Protein AF-A0A8K2A710-F1 (afdb_monomer)

Mean predicted aligned error: 10.21 Å

InterPro domains:
  IPR002104 Integrase, catalytic domain [PS51898] (20-68)
  IPR011010 DNA breaking-rejoining enzyme, catalytic core [SSF56349] (27-67)

Structure (mmCIF, N/CA/C/O backbone):
data_AF-A0A8K2A710-F1
#
_entry.id   AF-A0A8K2A710-F1
#
loop_
_atom_site.group_PDB
_atom_site.id
_atom_site.type_symbol
_atom_site.label_atom_id
_atom_site.label_alt_id
_atom_site.label_comp_id
_atom_site.label_asym_id
_atom_site.label_entity_id
_atom_site.label_seq_id
_atom_site.pdbx_PDB_ins_code
_atom_site.Cartn_x
_atom_site.Cartn_y
_atom_site.Cartn_z
_atom_site.occupancy
_atom_site.B_iso_or_equiv
_atom_site.auth_seq_id
_atom_site.auth_comp_id
_atom_site.auth_asym_id
_atom_site.auth_atom_id
_atom_site.pdbx_PDB_model_num
ATOM 1 N N . MET A 1 1 ? 54.806 -1.802 11.362 1.00 41.34 1 MET A N 1
ATOM 2 C CA . MET A 1 1 ? 53.823 -1.591 10.278 1.00 41.34 1 MET A CA 1
ATOM 3 C C . MET A 1 1 ? 52.626 -2.480 10.583 1.00 41.34 1 MET A C 1
ATOM 5 O O . MET A 1 1 ? 52.670 -3.658 10.272 1.00 41.34 1 MET A O 1
ATOM 9 N N . MET A 1 2 ? 51.640 -1.973 11.330 1.00 34.16 2 MET A N 1
ATOM 10 C CA . MET A 1 2 ? 50.429 -2.731 11.671 1.00 34.16 2 MET A CA 1
ATOM 11 C C . MET A 1 2 ? 49.467 -2.659 10.483 1.00 34.16 2 MET A C 1
ATOM 13 O O . MET A 1 2 ? 49.027 -1.569 10.122 1.00 34.16 2 MET A O 1
ATOM 17 N N . THR A 1 3 ? 49.182 -3.797 9.858 1.00 47.50 3 THR A N 1
ATOM 18 C CA . THR A 1 3 ? 48.085 -3.947 8.901 1.00 47.50 3 THR A CA 1
ATOM 19 C C . THR A 1 3 ? 46.778 -3.960 9.683 1.00 47.50 3 THR A C 1
ATOM 21 O O . THR A 1 3 ? 46.558 -4.810 10.542 1.00 47.50 3 THR A O 1
ATOM 24 N N . VAL A 1 4 ? 45.937 -2.960 9.436 1.00 57.59 4 VAL A N 1
ATOM 25 C CA . VAL A 1 4 ? 44.587 -2.889 9.991 1.00 57.59 4 VAL A CA 1
ATOM 26 C C . VAL A 1 4 ? 43.706 -3.786 9.124 1.00 57.59 4 VAL A C 1
ATOM 28 O O . VAL A 1 4 ? 43.186 -3.343 8.103 1.00 57.59 4 VAL A O 1
ATOM 31 N N . ASP A 1 5 ? 43.575 -5.056 9.500 1.00 53.47 5 ASP A N 1
ATOM 32 C CA . ASP A 1 5 ? 42.573 -5.955 8.923 1.00 53.47 5 ASP A CA 1
ATOM 33 C C . ASP A 1 5 ? 41.198 -5.549 9.465 1.00 53.47 5 ASP A C 1
ATOM 35 O O . ASP A 1 5 ? 40.733 -6.030 10.499 1.00 53.47 5 ASP A O 1
ATOM 39 N N . ALA A 1 6 ? 40.553 -4.592 8.798 1.00 60.53 6 ALA A N 1
ATOM 40 C CA . ALA A 1 6 ? 39.154 -4.287 9.056 1.00 60.53 6 ALA A CA 1
ATOM 41 C C . ALA A 1 6 ? 38.306 -5.478 8.574 1.00 60.53 6 ALA A C 1
ATOM 43 O O . ALA A 1 6 ? 38.357 -5.803 7.383 1.00 60.53 6 ALA A O 1
ATOM 44 N N . PRO A 1 7 ? 37.505 -6.144 9.429 1.00 53.28 7 PRO A N 1
ATOM 45 C CA . PRO A 1 7 ? 36.558 -7.118 8.927 1.00 53.28 7 PRO A CA 1
ATOM 46 C C . PRO A 1 7 ? 35.484 -6.351 8.159 1.00 53.28 7 PRO A C 1
ATOM 48 O O . PRO A 1 7 ? 34.630 -5.686 8.745 1.00 53.28 7 PRO A O 1
ATOM 51 N N . THR A 1 8 ? 35.509 -6.455 6.833 1.00 61.25 8 THR A N 1
ATOM 52 C CA . THR A 1 8 ? 34.392 -6.081 5.961 1.00 61.25 8 THR A CA 1
ATOM 53 C C . THR A 1 8 ? 33.242 -7.063 6.203 1.00 61.25 8 THR A C 1
ATOM 55 O O . THR A 1 8 ? 32.875 -7.847 5.331 1.00 61.25 8 THR A O 1
ATOM 58 N N . SER A 1 9 ? 32.671 -7.085 7.411 1.00 60.19 9 SER A N 1
ATOM 59 C CA . SER A 1 9 ? 31.374 -7.712 7.616 1.00 60.19 9 SER A CA 1
ATOM 60 C C . SER A 1 9 ? 30.364 -6.770 6.979 1.00 60.19 9 SER A C 1
ATOM 62 O O . SER A 1 9 ? 29.971 -5.763 7.570 1.00 60.19 9 SER A O 1
ATOM 64 N N . LEU A 1 10 ? 30.013 -7.041 5.723 1.00 65.88 10 LEU A N 1
ATOM 65 C CA . LEU A 1 10 ? 28.908 -6.370 5.051 1.00 65.88 10 LEU A CA 1
ATOM 66 C C . LEU A 1 10 ? 27.723 -6.365 6.020 1.00 65.88 10 LEU A C 1
ATOM 68 O O . LEU A 1 10 ? 27.389 -7.422 6.558 1.00 65.88 10 LEU A O 1
ATOM 72 N N . LEU A 1 11 ? 27.135 -5.192 6.273 1.00 73.12 11 LEU A N 1
ATOM 73 C CA . LEU A 1 11 ? 25.908 -5.047 7.056 1.00 73.12 11 LEU A CA 1
ATOM 74 C C . LEU A 1 11 ? 24.834 -5.937 6.420 1.00 73.12 11 LEU A C 1
ATOM 76 O O . LEU A 1 11 ? 24.144 -5.545 5.479 1.00 73.12 11 LEU A O 1
ATOM 80 N N . LYS A 1 12 ? 24.749 -7.183 6.884 1.00 78.12 12 LYS A N 1
ATOM 81 C CA . LYS A 1 12 ? 23.792 -8.162 6.396 1.00 78.12 12 LYS A CA 1
ATOM 82 C C . LYS A 1 12 ? 22.456 -7.757 6.987 1.00 78.12 12 LYS A C 1
ATOM 84 O O . LYS A 1 12 ? 22.330 -7.664 8.206 1.00 78.12 12 LYS A O 1
ATOM 89 N N . ARG A 1 13 ? 21.469 -7.489 6.129 1.00 80.81 13 ARG A N 1
ATOM 90 C CA . ARG A 1 13 ? 20.099 -7.239 6.582 1.00 80.81 13 ARG A CA 1
ATOM 91 C C . ARG A 1 13 ? 19.684 -8.412 7.489 1.00 80.81 13 ARG A C 1
ATOM 93 O O . ARG A 1 13 ? 19.733 -9.547 7.007 1.00 80.81 13 ARG A O 1
ATOM 100 N N . PRO A 1 14 ? 19.319 -8.163 8.761 1.00 82.12 14 PRO A N 1
ATOM 101 C CA . PRO A 1 14 ? 18.879 -9.223 9.657 1.00 82.12 14 PRO A CA 1
ATOM 102 C C . PRO A 1 14 ? 17.601 -9.863 9.118 1.00 82.12 14 PRO A C 1
A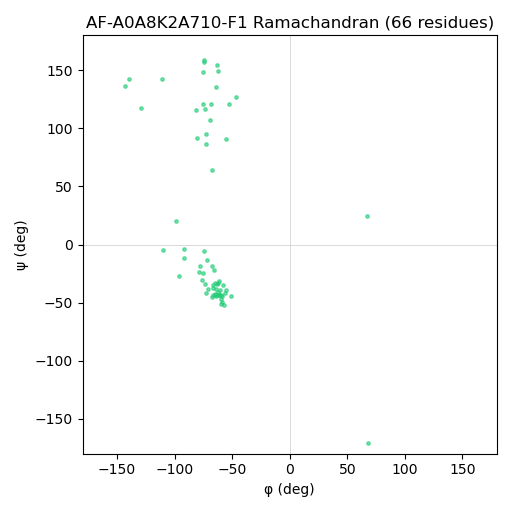TOM 104 O O . PRO A 1 14 ? 16.853 -9.245 8.344 1.00 82.12 14 PRO A O 1
ATOM 107 N N . ASN A 1 15 ? 17.368 -11.119 9.489 1.00 80.25 15 ASN A N 1
ATOM 108 C CA . ASN A 1 15 ? 16.189 -11.836 9.016 1.00 80.25 15 ASN A CA 1
ATOM 109 C C . ASN A 1 15 ? 14.918 -11.139 9.513 1.00 80.25 15 ASN A C 1
ATOM 111 O O . ASN A 1 15 ? 14.893 -10.538 10.585 1.00 80.25 15 ASN A O 1
ATOM 115 N N . ASN A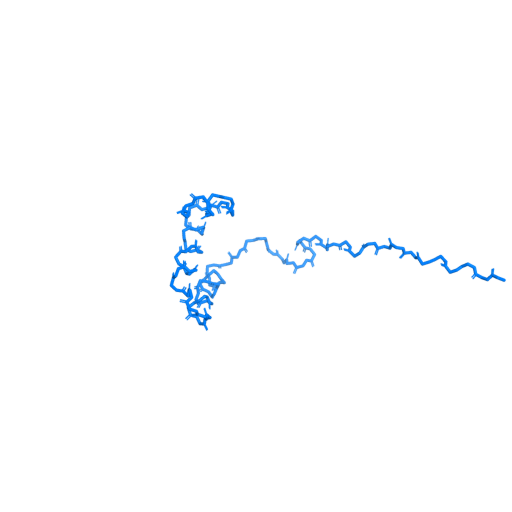 1 16 ? 13.831 -11.225 8.745 1.00 80.06 16 ASN A N 1
ATOM 116 C CA . ASN A 1 16 ? 12.587 -10.543 9.107 1.00 80.06 16 ASN A CA 1
ATOM 117 C C . ASN A 1 16 ? 12.022 -11.039 10.455 1.00 80.06 16 ASN A C 1
ATOM 119 O O . ASN A 1 16 ? 11.495 -10.232 11.212 1.00 80.0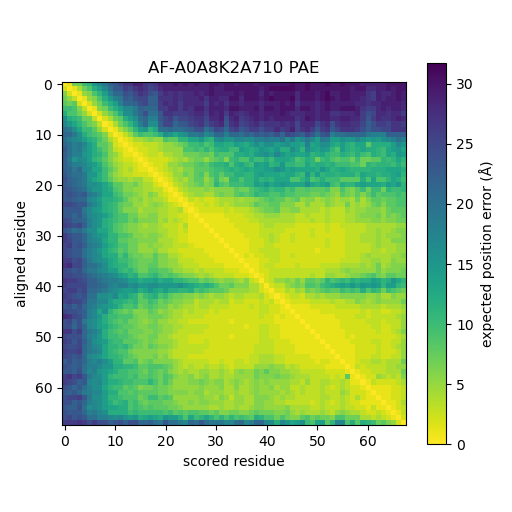6 16 ASN A O 1
ATOM 123 N N . ILE A 1 17 ? 12.246 -12.315 10.793 1.00 81.31 17 ILE A N 1
ATOM 124 C CA . ILE A 1 17 ? 11.903 -12.934 12.087 1.00 81.31 17 ILE A CA 1
ATOM 125 C C . ILE A 1 17 ? 12.658 -12.291 13.263 1.00 81.31 17 ILE A C 1
ATOM 127 O O . ILE A 1 17 ? 12.123 -12.188 14.362 1.00 81.31 17 ILE A O 1
ATOM 131 N N . GLU A 1 18 ? 13.890 -11.828 13.045 1.00 82.88 18 GLU A N 1
ATOM 132 C CA . GLU A 1 18 ? 14.687 -11.145 14.077 1.00 82.88 18 GLU A CA 1
ATOM 133 C C . GLU A 1 18 ? 14.192 -9.707 14.310 1.00 82.88 18 GLU A C 1
ATOM 135 O O . GLU A 1 18 ? 14.386 -9.144 15.384 1.00 82.88 18 GLU A O 1
ATOM 140 N N . LEU A 1 19 ? 13.543 -9.112 13.302 1.00 83.56 19 LEU A N 1
ATOM 141 C CA . LEU A 1 19 ? 13.047 -7.734 13.321 1.00 83.56 19 LEU A CA 1
ATOM 142 C C . LEU A 1 19 ? 11.569 -7.620 13.705 1.00 83.56 19 LEU A C 1
ATOM 144 O O . LEU A 1 19 ? 11.133 -6.564 14.165 1.00 83.56 19 LEU A O 1
ATOM 148 N N . ARG A 1 20 ? 10.771 -8.659 13.449 1.00 78.69 20 ARG A N 1
ATOM 149 C CA . ARG A 1 20 ? 9.323 -8.658 13.652 1.00 78.69 20 ARG A CA 1
ATOM 150 C C . ARG A 1 20 ? 8.853 -10.013 14.147 1.00 78.69 20 ARG A C 1
ATOM 152 O O . ARG A 1 20 ? 9.179 -11.045 13.575 1.00 78.69 20 ARG A O 1
ATOM 159 N N . SER A 1 21 ? 7.970 -9.994 15.142 1.00 82.12 21 SER A N 1
ATOM 160 C CA . SER A 1 21 ? 7.311 -11.204 15.645 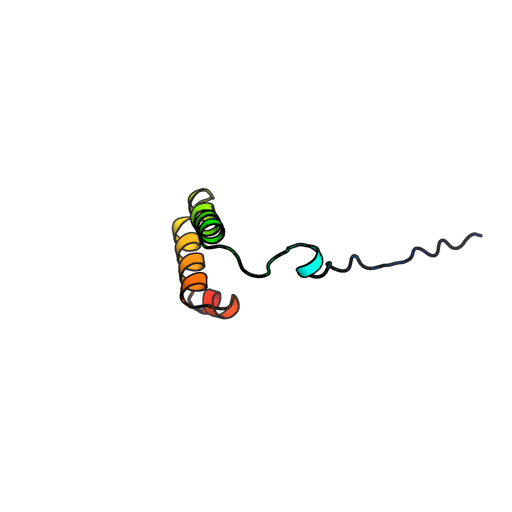1.00 82.12 21 SER A CA 1
ATOM 161 C C . SER A 1 21 ? 6.349 -11.840 14.630 1.00 82.12 21 SER A C 1
ATOM 163 O O . SER A 1 21 ? 5.962 -12.991 14.807 1.00 82.12 21 SER A O 1
ATOM 165 N N . ARG A 1 22 ? 5.918 -11.094 13.599 1.00 83.56 22 ARG A N 1
ATOM 166 C CA . ARG A 1 22 ? 4.961 -11.529 12.568 1.00 83.56 22 ARG A CA 1
ATOM 167 C C . ARG A 1 22 ? 5.393 -11.025 11.193 1.00 83.56 22 ARG A C 1
ATOM 169 O O . ARG A 1 22 ? 5.857 -9.892 11.071 1.00 83.56 22 ARG A O 1
ATOM 176 N N . GLU A 1 23 ? 5.188 -11.840 10.162 1.00 82.31 23 GLU A N 1
ATOM 177 C CA . GLU A 1 23 ? 5.525 -11.476 8.775 1.00 82.31 23 GLU A CA 1
ATOM 178 C C . GLU A 1 23 ? 4.367 -10.834 8.006 1.00 82.31 23 GLU A C 1
ATOM 180 O O . GLU A 1 23 ? 4.580 -10.259 6.941 1.00 82.31 23 GLU A O 1
ATOM 185 N N . TYR A 1 24 ? 3.156 -10.898 8.558 1.00 82.81 24 TYR A N 1
ATOM 186 C CA . TYR A 1 24 ? 1.960 -10.298 7.985 1.00 82.81 24 TYR A CA 1
ATOM 187 C C . TYR A 1 24 ? 1.482 -9.110 8.834 1.00 82.81 24 TYR A C 1
ATOM 189 O O . TYR A 1 24 ? 1.562 -9.160 10.068 1.00 82.81 24 TYR A O 1
ATOM 197 N N . PRO A 1 25 ? 0.981 -8.045 8.188 1.00 82.12 25 PRO A N 1
ATOM 198 C CA . PRO A 1 25 ? 0.372 -6.920 8.881 1.00 82.12 25 PRO A CA 1
ATOM 199 C C . PRO A 1 25 ? -1.031 -7.280 9.391 1.00 82.12 25 PRO A C 1
ATOM 201 O O . PRO A 1 25 ? -1.752 -8.068 8.775 1.00 82.12 25 PRO A O 1
ATOM 204 N N . LEU A 1 26 ? -1.429 -6.688 10.515 1.00 90.12 26 LEU A N 1
ATOM 205 C CA . LEU A 1 26 ? -2.810 -6.723 10.998 1.00 90.12 26 LEU A CA 1
ATOM 206 C C . LEU A 1 26 ? -3.707 -5.789 10.172 1.00 90.12 26 LEU A 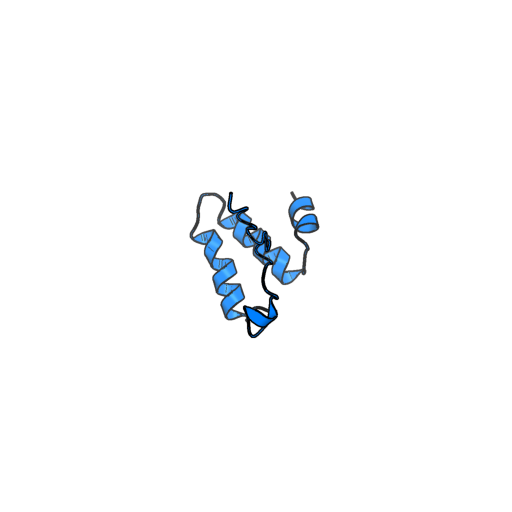C 1
ATOM 208 O O . LEU A 1 26 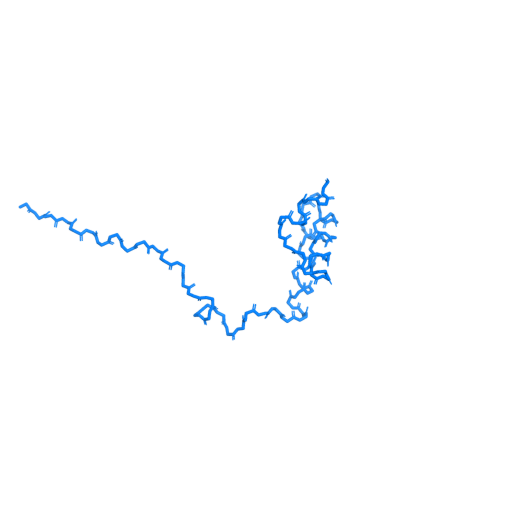? -3.207 -4.807 9.623 1.00 90.12 26 LEU A O 1
ATOM 212 N N . PRO A 1 27 ? -5.032 -6.025 10.142 1.00 88.06 27 PRO A N 1
ATOM 213 C CA . PRO A 1 27 ? -5.973 -5.151 9.438 1.00 88.06 27 PRO A CA 1
ATOM 214 C C . PRO A 1 27 ? -5.814 -3.668 9.809 1.00 88.06 27 PRO A C 1
ATOM 216 O O . PRO A 1 27 ? -5.696 -2.829 8.923 1.00 88.06 27 PRO A O 1
ATOM 219 N N . ASP A 1 28 ? -5.670 -3.359 11.100 1.00 92.19 28 ASP A N 1
ATOM 220 C CA . ASP A 1 28 ? -5.492 -1.981 11.578 1.00 92.19 28 ASP A CA 1
ATOM 221 C C . ASP A 1 28 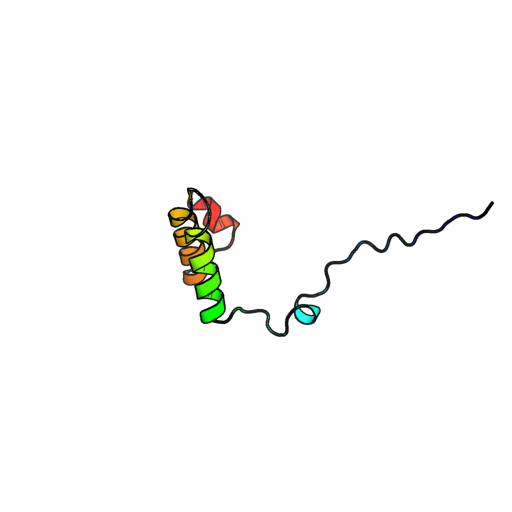? -4.171 -1.347 11.103 1.00 92.19 28 ASP A C 1
ATOM 223 O O . ASP A 1 28 ? -4.093 -0.142 10.856 1.00 92.19 28 ASP A O 1
ATOM 227 N N . GLU A 1 29 ? -3.111 -2.150 10.968 1.00 91.00 29 GLU A N 1
ATOM 228 C CA . GLU A 1 29 ? -1.813 -1.696 10.453 1.00 91.00 29 GLU A CA 1
ATOM 229 C C . GLU A 1 29 ? -1.904 -1.415 8.947 1.00 91.00 29 GLU A C 1
ATOM 231 O O . GLU A 1 29 ? -1.341 -0.430 8.462 1.00 91.00 29 GLU A O 1
ATOM 236 N N . VAL A 1 30 ? -2.656 -2.241 8.211 1.00 92.06 30 VAL A N 1
ATOM 237 C CA . VAL A 1 30 ? -2.950 -2.018 6.789 1.00 92.06 30 VAL A CA 1
ATOM 238 C C . VAL A 1 30 ? -3.779 -0.752 6.605 1.00 92.06 30 VAL A C 1
ATOM 240 O O . VAL A 1 30 ? -3.468 0.052 5.727 1.00 92.06 30 VAL A O 1
ATOM 243 N N . ASP A 1 31 ? -4.781 -0.516 7.449 1.00 92.19 31 ASP A N 1
ATOM 244 C CA . ASP A 1 31 ? -5.586 0.702 7.386 1.00 92.19 31 ASP A CA 1
ATOM 245 C C . ASP A 1 31 ? -4.728 1.950 7.608 1.00 92.19 31 ASP A C 1
ATO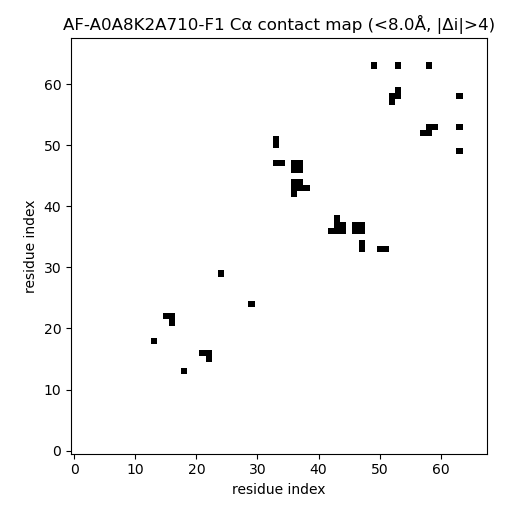M 247 O O . ASP A 1 31 ? -4.828 2.920 6.853 1.00 92.19 31 ASP A O 1
ATOM 251 N N . GLN A 1 32 ? -3.815 1.922 8.579 1.00 92.06 32 GLN A N 1
ATOM 252 C CA . GLN A 1 32 ? -2.866 3.017 8.791 1.00 92.06 32 GLN A CA 1
ATOM 253 C C . GLN A 1 32 ? -1.954 3.237 7.577 1.00 92.06 32 GLN A C 1
ATOM 255 O O . GLN A 1 32 ? -1.762 4.384 7.156 1.00 92.06 32 GLN A O 1
ATOM 260 N N . LEU A 1 33 ? -1.440 2.155 6.982 1.00 91.69 33 LEU A N 1
ATOM 261 C CA . LEU A 1 33 ? -0.623 2.202 5.768 1.00 91.69 33 LEU A CA 1
ATOM 262 C C . LEU A 1 33 ? -1.398 2.829 4.600 1.00 91.69 33 LEU A C 1
ATOM 264 O O . LEU A 1 33 ? -0.872 3.687 3.893 1.00 91.69 33 LEU A O 1
ATOM 268 N N . LEU A 1 34 ? -2.665 2.449 4.428 1.00 92.56 34 LEU A N 1
ATOM 269 C CA . LEU A 1 34 ? -3.545 2.975 3.392 1.00 92.56 34 LEU A CA 1
ATOM 270 C C . LEU A 1 34 ? -3.864 4.462 3.608 1.00 92.56 34 LEU A C 1
ATOM 272 O O . LEU A 1 34 ? -3.962 5.214 2.645 1.00 92.56 34 LEU A O 1
ATOM 276 N N . GLN A 1 35 ? -3.994 4.952 4.840 1.00 93.19 35 GLN A N 1
ATOM 277 C CA . GLN A 1 35 ? -4.265 6.381 5.058 1.00 93.19 35 GLN A CA 1
ATOM 278 C C . GLN A 1 35 ? -3.022 7.274 4.912 1.00 93.19 35 GLN A C 1
ATOM 280 O O . GLN A 1 35 ? -3.170 8.482 4.713 1.00 93.19 35 GLN A O 1
ATOM 285 N N . ALA A 1 36 ? -1.807 6.723 4.991 1.00 93.25 36 ALA A N 1
ATOM 286 C CA . ALA A 1 36 ? -0.573 7.507 4.919 1.00 93.25 36 ALA A CA 1
ATOM 287 C C . ALA A 1 36 ? -0.416 8.304 3.600 1.00 93.25 36 ALA A C 1
ATOM 289 O O . ALA A 1 36 ? -0.170 9.511 3.681 1.00 93.25 36 ALA A O 1
ATOM 290 N N . PRO A 1 37 ? -0.647 7.729 2.398 1.00 91.88 37 PRO A N 1
ATOM 291 C CA . PRO A 1 37 ? -0.581 8.472 1.141 1.00 91.88 37 PRO A CA 1
ATOM 292 C C . PRO A 1 37 ? -1.524 9.670 1.071 1.00 91.88 37 PRO A C 1
ATOM 294 O O . PRO A 1 37 ? -1.168 10.694 0.500 1.00 91.88 37 PRO A O 1
ATOM 297 N N . LYS A 1 38 ? -2.713 9.589 1.681 1.00 87.31 38 LYS A N 1
ATOM 298 C CA . LYS A 1 38 ? -3.673 10.706 1.672 1.00 87.31 38 LYS A CA 1
ATOM 299 C C . LYS A 1 38 ? -3.162 11.932 2.428 1.00 87.31 38 LYS A C 1
ATOM 301 O O . LYS A 1 38 ? -3.639 13.034 2.184 1.00 87.31 38 LYS A O 1
ATOM 306 N N . LYS A 1 39 ? -2.204 11.740 3.337 1.00 87.81 39 LYS A N 1
ATOM 307 C CA . LYS A 1 39 ? -1.572 12.802 4.128 1.00 87.81 39 LYS A CA 1
ATOM 308 C C . LYS A 1 39 ? -0.304 13.356 3.466 1.00 87.81 39 LYS A C 1
ATOM 310 O O . LYS A 1 39 ? 0.287 14.288 4.004 1.00 87.81 39 LYS A O 1
ATOM 315 N N . MET A 1 40 ? 0.129 12.797 2.331 1.00 80.81 40 MET A N 1
ATOM 316 C CA . MET A 1 40 ? 1.417 13.106 1.705 1.00 80.81 40 MET A CA 1
ATOM 317 C C . MET A 1 40 ? 1.285 13.467 0.218 1.00 80.81 40 MET A C 1
ATOM 319 O O . MET A 1 40 ? 0.957 12.632 -0.623 1.00 80.81 40 MET A O 1
ATOM 323 N N . GLY A 1 41 ? 1.658 14.707 -0.112 1.00 78.50 41 GLY A N 1
ATOM 324 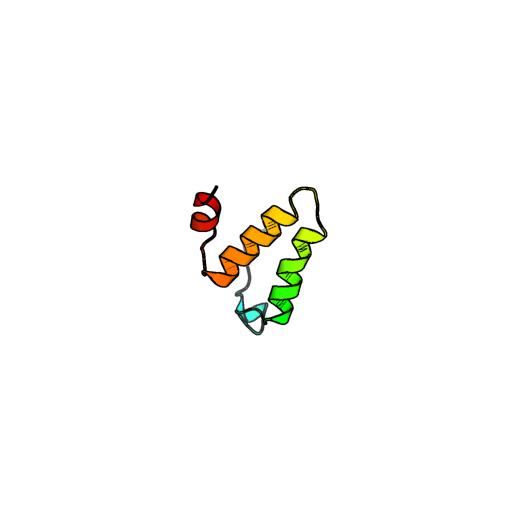C CA . GLY A 1 41 ? 1.940 15.155 -1.480 1.00 78.50 41 GLY A CA 1
ATOM 325 C C . GLY A 1 41 ? 0.740 15.223 -2.433 1.00 78.50 41 GLY A C 1
ATOM 326 O O . GLY A 1 41 ? -0.418 15.109 -2.044 1.00 78.50 41 GLY A O 1
ATOM 327 N N . TRP A 1 42 ? 1.039 15.438 -3.718 1.00 85.00 42 TRP A N 1
ATOM 328 C CA . TRP A 1 42 ? 0.036 15.658 -4.772 1.00 85.00 42 TRP A CA 1
ATOM 329 C C . TRP A 1 42 ? -0.631 14.373 -5.280 1.00 85.00 42 TRP A C 1
ATOM 331 O O . TRP A 1 42 ? -1.755 14.412 -5.769 1.00 85.00 42 TRP A O 1
ATOM 341 N N . TYR A 1 43 ? 0.024 13.219 -5.130 1.00 89.06 43 TYR A N 1
ATOM 342 C CA . TYR A 1 43 ? -0.457 11.935 -5.658 1.00 89.06 43 TYR A CA 1
ATOM 343 C C . TYR A 1 43 ? -1.170 11.066 -4.615 1.00 89.06 43 TYR A C 1
ATOM 345 O O . TYR A 1 43 ? -1.297 9.858 -4.808 1.00 89.06 43 TYR A O 1
ATOM 353 N N . GLY A 1 44 ? -1.648 11.653 -3.513 1.00 89.69 44 GLY A N 1
ATOM 354 C CA . GLY A 1 44 ? -2.209 10.897 -2.392 1.00 89.69 44 GLY A CA 1
ATOM 355 C C . GLY A 1 44 ? -3.366 9.967 -2.775 1.00 89.69 44 GLY A C 1
ATOM 356 O O . GLY A 1 44 ? -3.385 8.815 -2.350 1.00 89.69 44 GLY A O 1
ATOM 357 N N . GLN A 1 45 ? -4.281 10.419 -3.643 1.00 90.44 45 GLN A N 1
ATOM 358 C CA . GLN A 1 45 ? -5.399 9.593 -4.131 1.00 90.44 45 GLN A CA 1
ATOM 359 C C . GLN A 1 45 ? -4.929 8.441 -5.028 1.00 90.44 45 GLN A C 1
ATOM 361 O O . GLN A 1 45 ? -5.338 7.301 -4.830 1.00 90.44 45 GLN A O 1
ATOM 366 N N . ARG A 1 46 ? -4.017 8.710 -5.973 1.00 91.12 46 ARG A N 1
ATOM 367 C CA . ARG A 1 46 ? -3.430 7.672 -6.838 1.00 91.12 46 ARG A CA 1
ATOM 368 C C . ARG A 1 46 ? -2.727 6.606 -6.001 1.00 91.12 46 ARG A C 1
ATOM 370 O O . ARG A 1 46 ? -2.959 5.417 -6.192 1.00 91.12 46 ARG A O 1
ATOM 377 N N . ASN A 1 47 ? -1.875 7.039 -5.076 1.00 91.31 47 ASN A N 1
ATOM 378 C CA . ASN A 1 47 ? -1.075 6.147 -4.246 1.00 91.31 47 ASN A CA 1
ATOM 379 C C . ASN A 1 47 ? -1.958 5.329 -3.291 1.00 91.31 47 ASN A C 1
ATOM 381 O O . ASN A 1 47 ? -1.698 4.145 -3.103 1.00 91.31 47 ASN A O 1
ATOM 385 N N . TYR A 1 48 ? -3.028 5.924 -2.751 1.00 93.56 48 TYR A N 1
ATOM 386 C CA . TYR A 1 48 ? -4.041 5.199 -1.982 1.00 93.56 48 TYR A CA 1
ATOM 387 C C . TYR A 1 48 ? -4.665 4.063 -2.795 1.00 93.56 48 TYR A C 1
ATOM 389 O O . TYR A 1 48 ? -4.674 2.918 -2.347 1.00 93.56 48 TYR A O 1
ATOM 397 N N . THR A 1 49 ? -5.148 4.369 -4.001 1.00 92.75 49 THR A N 1
ATOM 398 C CA . THR A 1 49 ? -5.780 3.376 -4.877 1.00 92.75 49 THR A CA 1
ATOM 399 C C . THR A 1 49 ? -4.807 2.267 -5.262 1.00 92.75 49 THR A C 1
ATOM 401 O O . THR A 1 49 ? -5.184 1.098 -5.243 1.00 92.75 49 THR A O 1
ATOM 404 N N . LEU A 1 50 ? -3.549 2.610 -5.554 1.00 92.19 50 LEU A N 1
ATOM 405 C CA . LEU A 1 50 ? -2.511 1.633 -5.881 1.00 92.19 50 LEU A CA 1
ATOM 406 C C . LEU A 1 50 ? -2.285 0.646 -4.728 1.00 92.19 50 LEU A C 1
ATOM 408 O O . LEU A 1 50 ? -2.367 -0.563 -4.930 1.00 92.19 50 LEU A O 1
ATOM 412 N N . LEU A 1 51 ? -2.074 1.155 -3.510 1.00 92.19 51 LEU A N 1
ATOM 413 C CA . LEU A 1 51 ? -1.908 0.325 -2.313 1.00 92.19 51 LEU A CA 1
ATOM 414 C C . LEU A 1 51 ? -3.150 -0.532 -2.028 1.00 92.19 51 LEU A C 1
ATOM 416 O O . LEU A 1 51 ? -3.015 -1.701 -1.668 1.00 92.19 51 LEU A O 1
ATOM 420 N N . LEU A 1 52 ? -4.354 0.014 -2.228 1.00 92.75 52 LEU A N 1
ATOM 421 C CA . LEU A 1 52 ? -5.605 -0.721 -2.041 1.00 92.75 52 LEU A CA 1
ATOM 422 C C . LEU A 1 52 ? -5.737 -1.890 -3.027 1.00 92.75 52 LEU A C 1
ATOM 424 O O . LEU A 1 52 ? -6.101 -2.992 -2.617 1.00 92.75 52 LEU A O 1
ATOM 428 N N . MET A 1 53 ? -5.422 -1.674 -4.310 1.00 92.88 53 MET A N 1
ATOM 429 C CA . MET A 1 53 ? -5.445 -2.748 -5.308 1.00 92.88 53 MET A CA 1
ATOM 430 C C . MET A 1 53 ? -4.408 -3.827 -4.996 1.00 92.88 53 MET A C 1
ATOM 432 O O . MET A 1 53 ? -4.736 -5.011 -5.041 1.00 92.88 53 MET A O 1
ATOM 436 N N . MET A 1 54 ? -3.186 -3.430 -4.622 1.00 92.00 54 MET A N 1
ATOM 437 C CA . MET A 1 54 ? -2.132 -4.373 -4.234 1.00 92.00 54 MET A CA 1
ATOM 438 C C . MET A 1 54 ? -2.557 -5.232 -3.043 1.00 92.00 54 MET A C 1
ATOM 440 O O . MET A 1 54 ? -2.403 -6.449 -3.089 1.00 92.00 54 MET A O 1
ATOM 444 N N . TYR A 1 55 ? -3.167 -4.631 -2.018 1.00 91.06 55 TYR A N 1
ATOM 445 C CA . TYR A 1 55 ? -3.655 -5.369 -0.854 1.00 91.06 55 TYR A CA 1
ATOM 446 C C . TYR A 1 55 ? -4.819 -6.312 -1.190 1.00 91.06 55 TYR A C 1
ATOM 448 O O . TYR A 1 55 ? -4.839 -7.455 -0.741 1.00 91.06 55 TYR A O 1
ATOM 456 N N . ARG A 1 56 ? -5.791 -5.865 -1.995 1.00 91.00 56 ARG A N 1
ATOM 457 C CA . ARG A 1 56 ? -7.003 -6.648 -2.280 1.00 91.00 56 ARG A CA 1
ATOM 458 C C . ARG A 1 56 ? -6.782 -7.789 -3.270 1.00 91.00 56 ARG A C 1
ATOM 460 O O . ARG A 1 56 ? -7.485 -8.794 -3.189 1.00 91.00 56 ARG A O 1
ATOM 467 N N . HIS A 1 57 ? -5.840 -7.626 -4.192 1.00 92.12 57 HIS A N 1
ATOM 468 C CA . HIS A 1 57 ? -5.576 -8.592 -5.259 1.00 92.12 57 HIS A CA 1
ATOM 469 C C . HIS A 1 57 ? -4.246 -9.337 -5.096 1.00 92.12 57 HIS A C 1
ATOM 471 O O . HIS A 1 57 ? -3.974 -10.244 -5.873 1.00 92.12 57 HIS A O 1
ATOM 477 N N . GLY A 1 58 ? -3.431 -8.990 -4.093 1.00 88.94 58 GLY A N 1
ATOM 478 C CA . GLY A 1 58 ? -2.126 -9.617 -3.872 1.00 88.94 58 GLY A CA 1
ATOM 479 C C . GLY A 1 58 ? -1.109 -9.306 -4.972 1.00 88.94 58 GLY A C 1
ATOM 480 O O . GLY A 1 58 ? -0.192 -10.096 -5.183 1.00 88.94 58 GLY A O 1
ATOM 481 N N . LEU A 1 59 ? -1.283 -8.181 -5.678 1.00 88.38 59 LEU A N 1
ATOM 482 C CA . LEU A 1 59 ? -0.439 -7.817 -6.816 1.00 88.38 59 LEU A CA 1
ATOM 483 C C . LEU A 1 59 ? 1.002 -7.591 -6.375 1.00 88.38 59 LEU A C 1
ATOM 485 O O . LEU A 1 59 ? 1.278 -6.883 -5.400 1.00 88.38 59 LEU A O 1
ATOM 489 N N . TRP A 1 60 ? 1.927 -8.131 -7.154 1.00 87.69 60 TRP A N 1
ATOM 490 C CA . TRP A 1 60 ? 3.342 -7.837 -7.010 1.00 87.69 60 TRP A CA 1
ATOM 491 C C . TRP A 1 60 ? 3.655 -6.444 -7.556 1.00 87.69 60 TRP A C 1
ATOM 493 O O . TRP A 1 60 ? 2.936 -5.883 -8.385 1.00 87.69 60 TRP A O 1
ATOM 503 N N . VAL A 1 61 ? 4.771 -5.870 -7.103 1.00 86.19 61 VAL A N 1
ATOM 504 C CA . VAL A 1 61 ? 5.199 -4.516 -7.496 1.00 86.19 61 VAL A CA 1
ATOM 505 C C . VAL A 1 61 ? 5.304 -4.376 -9.019 1.00 86.19 61 VAL A C 1
ATOM 507 O O . VAL A 1 61 ? 4.887 -3.362 -9.568 1.00 86.19 61 VAL A O 1
ATOM 510 N N . SER A 1 62 ? 5.792 -5.405 -9.713 1.00 89.69 62 SER A N 1
ATOM 511 C CA . SER A 1 62 ? 5.881 -5.430 -11.178 1.00 89.69 62 SER A CA 1
ATOM 512 C C . SER A 1 62 ? 4.513 -5.380 -11.867 1.00 89.69 62 SER A C 1
ATOM 514 O O . SER A 1 62 ? 4.358 -4.693 -12.875 1.00 89.69 62 SER A O 1
ATOM 516 N N . GLU A 1 63 ? 3.506 -6.061 -11.322 1.00 87.69 63 GLU A N 1
ATOM 517 C CA . GLU A 1 63 ? 2.147 -6.088 -11.878 1.00 87.69 63 GLU A CA 1
ATOM 518 C C . GLU A 1 63 ? 1.441 -4.752 -11.647 1.00 87.69 63 GLU A C 1
ATOM 520 O O . GLU A 1 63 ? 0.821 -4.199 -12.551 1.00 87.69 63 GLU A O 1
ATOM 525 N N . ALA A 1 64 ? 1.614 -4.182 -10.454 1.00 87.06 64 ALA A N 1
ATOM 526 C CA . ALA A 1 64 ? 1.061 -2.883 -10.095 1.00 87.06 64 ALA A CA 1
ATOM 527 C C . ALA A 1 64 ? 1.633 -1.736 -10.947 1.00 87.06 64 ALA A C 1
ATOM 529 O O . ALA A 1 64 ? 0.917 -0.790 -11.262 1.00 87.06 64 ALA A O 1
ATOM 530 N N . ILE A 1 65 ? 2.908 -1.816 -11.346 1.00 87.12 65 ILE A N 1
ATOM 531 C CA . ILE A 1 65 ? 3.524 -0.852 -12.275 1.00 87.12 65 ILE A CA 1
ATOM 532 C C . ILE A 1 65 ? 3.019 -1.065 -13.708 1.00 87.12 65 ILE A C 1
ATOM 534 O O . ILE A 1 65 ? 2.858 -0.095 -14.439 1.00 87.12 65 ILE A O 1
ATOM 538 N N . SER A 1 66 ? 2.735 -2.310 -14.100 1.00 88.56 66 SER A N 1
ATOM 539 C CA . SER A 1 66 ? 2.234 -2.640 -15.446 1.00 88.56 66 SER A CA 1
ATOM 540 C C . SER A 1 66 ? 0.782 -2.205 -15.683 1.00 88.56 66 SER A C 1
ATOM 542 O O . SER A 1 66 ? 0.330 -2.190 -16.821 1.00 88.56 66 SER A O 1
ATOM 544 N N . LEU A 1 67 ? 0.054 -1.841 -14.623 1.00 77.00 67 LEU A N 1
ATOM 545 C CA . LEU A 1 67 ? -1.271 -1.211 -14.687 1.00 77.00 67 LEU A CA 1
ATOM 546 C C . LEU A 1 67 ? -1.220 0.267 -15.119 1.00 77.00 67 LEU A C 1
ATOM 548 O O . LEU A 1 67 ? -2.282 0.879 -15.244 1.00 77.00 67 LEU A O 1
ATOM 552 N N . HIS A 1 68 ? -0.020 0.847 -15.272 1.00 56.56 68 HIS A N 1
ATOM 553 C CA . HIS A 1 68 ? 0.154 2.251 -15.640 1.00 56.56 68 HIS A CA 1
ATOM 554 C C . HIS A 1 68 ? -0.186 2.543 -17.103 1.00 56.56 68 HIS A C 1
ATOM 556 O O . HIS A 1 68 ? 0.268 1.786 -17.988 1.00 56.56 68 HIS A O 1
#

Solvent-accessible surface area (backbone atoms only — not comparable to full-atom values): 4437 Å² total; per-residue (Å²): 136,83,80,81,82,72,81,82,70,69,88,67,80,74,55,65,73,82,77,32,99,60,96,68,81,51,73,70,55,48,51,53,60,48,51,48,33,66,76,43,80,92,55,11,68,61,49,27,53,52,53,51,50,28,68,77,69,67,50,50,72,71,55,61,59,68,74,108

Foldseek 3Di:
DDDPPDPPPPPPDDDVVVVDVDPDDDPVRLVVVLCVLVVDDDCSVVVSVLSVCCVVVVDDPVRSVVVD

Secondary structure (DSSP, 8-state):
-----------PPPPHHHH-S-SS--HHHHHHHHHTGGGSSTTHHHHHHHHHHHHHHT--HHHHHHT-

Sequence (68 aa):
MMTVDAPTSLLKRPNNIELRSREYPLPDEVDQLLQAPKKMGWYGQRNYTLLLMMYRHGLWVSEAISLH

Organism: NCBI:txid2781853

pLDDT: mean 81.88, std 13.69, range [34.16, 93.56]

Radius of gyration: 19.32 Å; Cα contacts (8 Å, |Δi|>4): 26; chains: 1; bounding box: 61×29×31 Å